Protein AF-A0A1F5S9K5-F1 (afdb_monomer)

Nearest PDB structures (foldseek):
  7v3z-assembly1_A  TM=2.762E-01  e=7.631E+00  Homo sapiens

Radius of gyration: 18.79 Å; Cα contacts (8 Å, |Δi|>4): 110; chains: 1; bounding box: 44×30×67 Å

Mean predicted aligned error: 7.36 Å

Solvent-accessible surface area (backbone atoms only — not comparable to full-atom values): 7880 Å² total; per-residue (Å²): 134,86,80,76,74,76,53,76,64,59,57,54,51,47,50,52,51,52,53,49,51,42,53,52,43,49,51,50,52,53,48,47,69,60,39,50,85,68,48,66,51,88,91,46,101,44,52,74,58,53,54,30,50,52,52,50,44,51,53,36,48,54,41,46,50,54,51,50,50,41,31,62,74,68,62,68,46,88,83,72,75,86,51,87,60,53,57,61,52,51,52,52,51,51,53,49,50,50,52,36,72,74,38,94,54,44,64,47,36,41,61,25,48,94,94,36,43,81,76,6,45,52,44,53,52,36,53,53,51,41,51,53,48,47,66,64,63,108

Sequence (138 aa):
MDYKFDRPEESKSKEKAILFSNHLIRWLIYAMVFLVPLFFLPDTVDFFDYNKQYLIWLITGISALIWFFRMIILEGRVIWKRTPLDIPVLIFLAANFLIYLFSIDRFLSLWGSYGTFSQSFLNVLAFVLLFFVVTNNF

Secondary structure (DSSP, 8-state):
-------HHHHHHHHHHHHHHHHHHHHHHHHHHHHTTT---TTSSSTTTHHHHHHHHHHHHHHHHHHHHHIIIIISS------TTHHHHHHHHHHHHHH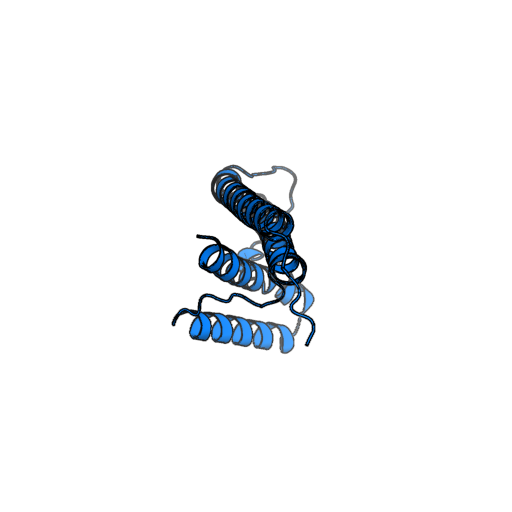HHH-S-HHHHHH--TTTGGGSHHHHHHHHHHHHHHHHH-

Structure (mmCIF, N/CA/C/O backbone):
data_AF-A0A1F5S9K5-F1
#
_entry.id   AF-A0A1F5S9K5-F1
#
loop_
_atom_site.group_PDB
_atom_site.id
_atom_site.type_symbol
_atom_site.label_atom_id
_atom_site.label_alt_id
_atom_site.label_comp_id
_atom_site.label_asym_id
_atom_site.label_entity_id
_atom_site.label_seq_id
_atom_site.pdbx_PDB_ins_code
_atom_site.Cartn_x
_atom_site.Cartn_y
_atom_site.Cartn_z
_atom_site.occupancy
_atom_site.B_iso_or_equiv
_atom_site.auth_seq_id
_atom_site.auth_comp_id
_atom_site.auth_asym_id
_atom_site.auth_atom_id
_atom_site.pdbx_PDB_model_num
ATOM 1 N N . MET A 1 1 ? -6.878 12.074 41.426 1.00 47.19 1 MET A N 1
ATOM 2 C CA . MET A 1 1 ? -7.336 10.968 40.560 1.00 47.19 1 MET A CA 1
ATOM 3 C C . MET A 1 1 ? -8.325 11.562 39.573 1.00 47.19 1 MET A C 1
ATOM 5 O O . MET A 1 1 ? -9.504 11.651 39.886 1.00 47.19 1 MET A O 1
ATOM 9 N N . ASP A 1 2 ? -7.831 12.055 38.437 1.00 42.19 2 ASP A N 1
ATOM 10 C CA . ASP A 1 2 ? -8.681 12.583 37.367 1.00 42.19 2 ASP A CA 1
ATOM 11 C C . ASP A 1 2 ? -9.347 11.418 36.635 1.00 42.19 2 ASP A C 1
ATOM 13 O O . ASP A 1 2 ? -8.767 10.806 35.737 1.00 42.19 2 ASP A O 1
ATOM 17 N N . TYR A 1 3 ? -10.578 11.098 37.029 1.00 50.66 3 TYR A N 1
ATOM 18 C CA . TYR A 1 3 ? -11.483 10.336 36.179 1.00 50.66 3 TYR A CA 1
ATOM 19 C C . TYR A 1 3 ? -11.874 11.246 35.008 1.00 50.66 3 TYR A C 1
ATOM 21 O O . TYR A 1 3 ? -12.841 12.003 35.085 1.00 50.66 3 TYR A O 1
ATOM 29 N N . LYS A 1 4 ? -11.095 11.207 33.919 1.00 53.34 4 LYS A N 1
ATOM 30 C CA . LYS A 1 4 ? -11.541 11.724 32.621 1.00 53.34 4 LYS A CA 1
ATOM 31 C C . LYS A 1 4 ? -12.782 10.926 32.225 1.00 53.34 4 LYS A C 1
ATOM 33 O O . LYS A 1 4 ? -12.676 9.816 31.714 1.00 53.34 4 LYS A O 1
ATOM 38 N N . PHE A 1 5 ? -13.953 11.491 32.504 1.00 57.38 5 PHE A N 1
ATOM 39 C CA . PHE A 1 5 ? -15.198 11.141 31.834 1.00 57.38 5 PHE A CA 1
ATOM 40 C C . PHE A 1 5 ? -14.972 11.384 30.341 1.00 57.38 5 PHE A C 1
ATOM 42 O O . PHE A 1 5 ? -15.087 12.513 29.862 1.00 57.38 5 PHE A O 1
ATOM 49 N N . ASP A 1 6 ? -14.570 10.339 29.623 1.00 60.03 6 ASP A N 1
ATOM 50 C CA . ASP A 1 6 ? -14.564 10.334 28.166 1.00 60.03 6 ASP A CA 1
ATOM 51 C C . ASP A 1 6 ? -15.999 10.666 27.739 1.00 60.03 6 ASP A C 1
ATOM 53 O O . ASP A 1 6 ? -16.940 9.927 28.054 1.00 60.03 6 ASP A O 1
ATOM 57 N N . ARG A 1 7 ? -16.215 11.849 27.146 1.00 60.28 7 ARG A N 1
ATOM 58 C CA . ARG A 1 7 ? -17.574 12.293 26.826 1.00 60.28 7 ARG A CA 1
ATOM 59 C C . ARG A 1 7 ? -18.155 11.316 25.800 1.00 60.28 7 ARG A C 1
ATOM 61 O O . ARG A 1 7 ? -17.534 11.116 24.756 1.00 60.28 7 ARG A O 1
ATOM 68 N N . PRO A 1 8 ? -19.362 10.770 26.021 1.00 63.22 8 PRO A N 1
ATOM 69 C CA . PRO A 1 8 ? -19.971 9.784 25.124 1.00 63.22 8 PRO A CA 1
ATOM 70 C C . PRO A 1 8 ? -20.192 10.289 23.685 1.00 63.22 8 PRO A C 1
ATOM 72 O O . PRO A 1 8 ? -20.469 9.495 22.790 1.00 63.22 8 PRO A O 1
ATOM 75 N N . GLU A 1 9 ? -20.077 11.596 23.436 1.00 68.25 9 GLU A N 1
ATOM 76 C CA . GLU A 1 9 ? -20.107 12.185 22.092 1.00 68.25 9 GLU A CA 1
ATOM 77 C C . GLU A 1 9 ? -18.772 12.064 21.341 1.00 68.25 9 GLU A C 1
ATOM 79 O O . GLU A 1 9 ? -18.768 11.867 20.125 1.00 68.25 9 GLU A O 1
ATOM 84 N N . GLU A 1 10 ? -17.637 12.133 22.044 1.00 70.69 10 GLU A N 1
ATOM 85 C CA . GLU A 1 10 ? -16.311 12.070 21.421 1.00 70.69 10 GLU A CA 1
ATOM 86 C C . GLU A 1 10 ? -15.994 10.646 20.939 1.00 70.69 10 GLU A C 1
ATOM 88 O O . GLU A 1 10 ? -15.463 10.466 19.840 1.00 70.69 10 GLU A O 1
ATOM 93 N N . SER A 1 11 ? -16.406 9.623 21.698 1.00 74.38 11 SER A N 1
ATOM 94 C CA . SER A 1 11 ? -16.257 8.217 21.297 1.00 74.38 11 SER A CA 1
ATOM 95 C C . SER A 1 11 ? -17.119 7.867 20.078 1.00 74.38 11 SER A C 1
ATOM 97 O O . SER A 1 11 ? -16.615 7.276 19.124 1.00 74.38 11 SER A O 1
ATOM 99 N N . LYS A 1 12 ? -18.380 8.324 20.040 1.00 79.75 12 LYS A N 1
ATOM 100 C CA . LYS A 1 12 ? -19.288 8.135 18.892 1.00 79.75 12 LYS A CA 1
ATOM 101 C C . LYS A 1 12 ? -18.788 8.823 17.621 1.00 79.75 12 LYS A C 1
ATOM 103 O O . LYS A 1 12 ? -18.997 8.312 16.521 1.00 79.75 12 LYS A O 1
ATOM 108 N N . SER A 1 13 ? -18.149 9.987 17.750 1.00 81.81 13 SER A N 1
ATOM 109 C CA . SER A 1 13 ? -17.559 10.703 16.614 1.00 81.81 13 SER A CA 1
ATOM 110 C C . SER A 1 13 ? -16.362 9.943 16.027 1.00 81.81 13 SER A C 1
ATOM 112 O O . SER A 1 13 ? -16.310 9.710 14.817 1.00 81.81 13 SER A O 1
ATOM 114 N N . LYS A 1 14 ? -15.447 9.465 16.887 1.00 83.81 14 LYS A N 1
ATOM 115 C CA . LYS A 1 14 ? -14.296 8.638 16.478 1.00 83.81 14 LYS A CA 1
ATOM 116 C C . LYS A 1 14 ? -14.741 7.335 15.815 1.00 83.81 14 LYS A C 1
ATOM 118 O O . LYS A 1 14 ? -14.221 6.982 14.761 1.00 83.81 14 LYS A O 1
ATOM 123 N N . GLU A 1 15 ? -15.748 6.667 16.372 1.00 85.88 15 GLU A N 1
ATOM 124 C CA . GLU A 1 15 ? -16.316 5.440 15.807 1.00 85.88 15 GLU A CA 1
ATOM 125 C C . GLU A 1 15 ? -16.879 5.665 14.394 1.00 85.88 15 GLU A C 1
ATOM 127 O O . GLU A 1 15 ? -16.537 4.935 13.462 1.00 85.88 15 GLU A O 1
ATOM 132 N N . LYS A 1 16 ? -17.665 6.731 14.186 1.00 87.94 16 LYS A N 1
ATOM 133 C CA . LYS A 1 16 ? -18.160 7.099 12.848 1.00 87.94 16 LYS A CA 1
ATOM 134 C C . LYS A 1 16 ? -17.025 7.376 11.859 1.00 87.94 16 LYS A C 1
ATOM 136 O O . LYS A 1 16 ? -17.114 6.948 10.709 1.00 87.94 16 LYS A O 1
ATOM 141 N N . ALA A 1 17 ? -15.961 8.059 12.286 1.00 87.69 17 ALA A N 1
ATOM 142 C CA . ALA A 1 17 ? -14.802 8.344 11.438 1.00 87.69 17 ALA A CA 1
ATOM 143 C C . ALA A 1 17 ? -14.041 7.066 11.035 1.00 87.69 17 ALA A C 1
ATOM 145 O O . ALA A 1 17 ? -13.649 6.918 9.875 1.00 87.69 17 ALA A O 1
ATOM 146 N N . ILE A 1 18 ? -13.889 6.111 11.958 1.00 87.12 18 ILE A N 1
ATOM 147 C CA . ILE A 1 18 ? -13.293 4.792 11.689 1.00 87.12 18 ILE A CA 1
ATOM 148 C C . ILE A 1 18 ? -14.137 4.023 10.664 1.00 87.12 18 ILE A C 1
ATOM 150 O O . ILE A 1 18 ? -13.604 3.522 9.671 1.00 87.12 18 ILE A O 1
ATOM 154 N N . LEU A 1 19 ? -15.460 3.982 10.851 1.00 89.06 19 LEU A N 1
ATOM 155 C CA . LEU A 1 19 ? -16.377 3.322 9.917 1.00 89.06 19 LEU A CA 1
ATOM 156 C C . LEU A 1 19 ? -16.327 3.949 8.519 1.00 89.06 19 LEU A C 1
ATOM 158 O O . LEU A 1 19 ? -16.309 3.225 7.520 1.00 89.06 19 LEU A O 1
ATOM 162 N N . PHE A 1 20 ? -16.261 5.279 8.441 1.00 91.06 20 PHE A N 1
ATOM 163 C CA . PHE A 1 20 ? -16.121 5.999 7.178 1.00 91.06 20 PHE A CA 1
ATOM 164 C C . PHE A 1 20 ? -14.799 5.666 6.472 1.00 91.06 20 PHE A C 1
ATOM 166 O O . PHE A 1 20 ? -14.809 5.336 5.287 1.00 91.06 20 PHE A O 1
ATOM 173 N N . SER A 1 21 ? -13.677 5.664 7.201 1.00 90.06 21 SER A N 1
ATOM 174 C CA . SER A 1 21 ? -12.367 5.258 6.671 1.00 90.06 21 SER A CA 1
ATOM 175 C C . SER A 1 21 ? -12.395 3.833 6.103 1.00 90.06 21 SER A C 1
ATOM 177 O O . SER A 1 21 ? -11.950 3.617 4.975 1.00 90.06 21 SER A O 1
ATOM 179 N N . ASN A 1 22 ? -13.000 2.878 6.818 1.00 91.38 22 ASN A N 1
ATOM 180 C CA . ASN A 1 22 ? -13.169 1.504 6.330 1.00 91.38 22 ASN A CA 1
ATOM 181 C C . ASN A 1 22 ? -14.025 1.450 5.061 1.00 91.38 22 ASN A C 1
ATOM 183 O O . ASN A 1 22 ? -13.743 0.688 4.142 1.00 91.38 22 ASN A O 1
ATOM 187 N N . HIS A 1 23 ? -15.096 2.240 4.990 1.00 92.75 23 HIS A N 1
ATOM 188 C CA . HIS A 1 23 ? -15.935 2.301 3.797 1.00 92.75 23 HIS A CA 1
ATOM 189 C C . HIS A 1 23 ? -15.168 2.856 2.589 1.00 92.75 23 HIS A C 1
ATOM 191 O O . HIS A 1 23 ? -15.234 2.273 1.510 1.00 92.75 23 HIS A O 1
ATOM 197 N N . LEU A 1 24 ? -14.383 3.917 2.790 1.00 94.06 24 LEU A N 1
ATOM 198 C CA . LEU A 1 24 ? -13.554 4.525 1.752 1.00 94.06 24 LEU A CA 1
ATOM 199 C C . LEU A 1 24 ? -12.486 3.552 1.225 1.00 94.06 24 LEU A C 1
ATOM 201 O O . LEU A 1 24 ? -12.372 3.377 0.015 1.00 94.06 24 LEU A O 1
ATOM 205 N N . ILE A 1 25 ? -11.761 2.865 2.116 1.00 94.06 25 ILE A N 1
ATOM 206 C CA . ILE A 1 25 ? -10.761 1.850 1.738 1.00 94.06 25 ILE A CA 1
ATOM 207 C C . ILE A 1 25 ? -11.404 0.724 0.916 1.00 94.06 25 ILE A C 1
ATOM 209 O O . ILE A 1 25 ? -10.861 0.317 -0.110 1.00 94.06 25 ILE A O 1
ATOM 213 N N . ARG A 1 26 ? -12.583 0.236 1.326 1.00 93.50 26 ARG A N 1
ATOM 214 C CA . ARG A 1 26 ? -13.293 -0.821 0.589 1.00 93.50 26 ARG A CA 1
ATOM 215 C C . ARG A 1 26 ? -13.666 -0.383 -0.824 1.00 93.50 26 ARG A C 1
ATOM 217 O O . ARG A 1 26 ? -13.419 -1.130 -1.766 1.00 93.50 26 ARG A O 1
ATOM 224 N N . TRP A 1 27 ? -14.198 0.829 -0.984 1.00 95.06 27 TRP A N 1
ATOM 225 C CA . TRP A 1 27 ? -14.520 1.372 -2.306 1.00 95.06 27 TRP A CA 1
ATOM 226 C C . TRP A 1 27 ? -13.292 1.560 -3.190 1.00 95.06 27 TRP A C 1
ATOM 228 O O . TRP A 1 27 ? -13.363 1.245 -4.374 1.00 95.06 27 TRP A O 1
ATOM 238 N N . LEU A 1 28 ? -12.168 2.012 -2.628 1.00 94.62 28 LEU A N 1
ATOM 239 C CA . LEU A 1 28 ? -10.905 2.111 -3.362 1.00 94.62 28 LEU A CA 1
ATOM 240 C C . LEU A 1 28 ? -10.460 0.742 -3.890 1.00 94.62 28 LEU A C 1
ATOM 242 O O . LEU A 1 28 ? -10.108 0.619 -5.059 1.00 94.62 28 LEU A O 1
ATOM 246 N N . ILE A 1 29 ? -10.541 -0.300 -3.063 1.00 94.31 29 ILE A N 1
ATOM 247 C CA . ILE A 1 29 ? -10.159 -1.661 -3.459 1.00 94.31 29 ILE A CA 1
ATOM 248 C C . ILE A 1 29 ? -11.118 -2.227 -4.514 1.00 94.31 29 ILE A C 1
ATOM 250 O O . ILE A 1 29 ? -10.662 -2.813 -5.494 1.00 94.31 29 ILE A O 1
ATOM 254 N N . TYR A 1 30 ? -12.429 -2.013 -4.377 1.00 93.75 30 TYR A N 1
ATOM 255 C CA . TYR A 1 30 ? -13.399 -2.420 -5.402 1.00 93.75 30 TYR A CA 1
ATOM 256 C C . TYR A 1 30 ? -13.169 -1.695 -6.728 1.00 93.75 30 TYR A C 1
ATOM 258 O O . TYR A 1 30 ? -13.172 -2.331 -7.782 1.00 93.75 30 TYR A O 1
ATOM 266 N N . ALA A 1 31 ? -12.907 -0.387 -6.678 1.00 93.62 31 ALA A N 1
ATOM 267 C CA . ALA A 1 31 ? -12.553 0.3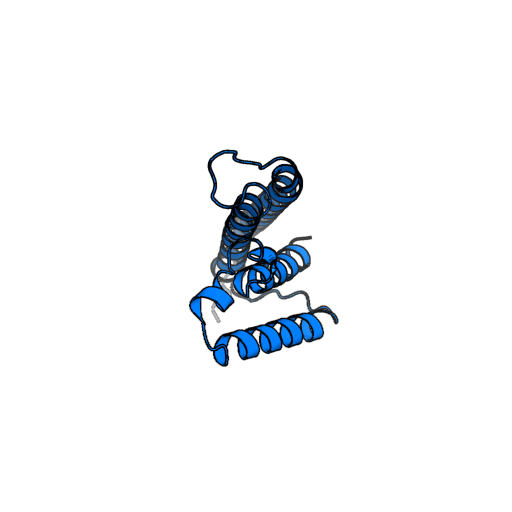92 -7.854 1.00 93.62 31 ALA A CA 1
ATOM 268 C C . ALA A 1 31 ? -11.269 -0.139 -8.499 1.00 93.62 31 ALA A C 1
ATOM 270 O O . ALA A 1 31 ? -11.238 -0.303 -9.710 1.00 93.62 31 ALA A O 1
ATOM 271 N N . MET A 1 32 ? -10.240 -0.481 -7.717 1.00 93.50 32 MET A N 1
ATOM 272 C CA . MET A 1 32 ? -9.005 -1.073 -8.238 1.00 93.50 32 MET A CA 1
ATOM 273 C C . MET A 1 32 ? -9.272 -2.386 -8.980 1.00 93.50 32 MET A C 1
ATOM 275 O O . MET A 1 32 ? -8.861 -2.525 -10.127 1.00 93.50 32 MET A O 1
ATOM 279 N N . VAL A 1 33 ? -9.981 -3.333 -8.358 1.00 92.19 33 VAL A N 1
ATOM 280 C CA . VAL A 1 33 ? -10.278 -4.645 -8.963 1.00 92.19 33 VAL A CA 1
ATOM 281 C C . VAL A 1 33 ? -11.075 -4.495 -10.262 1.00 92.19 33 VAL A C 1
ATOM 283 O O . VAL A 1 33 ? -10.847 -5.246 -11.207 1.00 92.19 33 VAL A O 1
ATOM 286 N N . PHE A 1 34 ? -11.974 -3.511 -10.332 1.00 93.19 34 PHE A N 1
ATOM 287 C CA . PHE A 1 34 ? -12.761 -3.227 -11.530 1.00 93.19 34 PHE A CA 1
ATOM 288 C C . PHE A 1 34 ? -11.973 -2.477 -12.616 1.00 93.19 34 PHE A C 1
ATOM 290 O O . PHE A 1 34 ? -12.112 -2.776 -13.800 1.00 93.19 34 PHE A O 1
ATOM 297 N N . LEU A 1 35 ? -11.140 -1.508 -12.232 1.00 91.44 35 LEU A N 1
ATOM 298 C CA . LEU A 1 35 ? -10.409 -0.657 -13.168 1.00 91.44 35 LEU A CA 1
ATOM 299 C C . LEU A 1 35 ? -9.185 -1.356 -13.759 1.00 91.44 35 LEU A C 1
ATOM 301 O O . LEU A 1 35 ? -8.933 -1.189 -14.943 1.00 91.44 35 LEU A O 1
ATOM 305 N N . VAL A 1 36 ? -8.446 -2.163 -12.993 1.00 90.06 36 VAL A N 1
ATOM 306 C CA . VAL A 1 36 ? -7.239 -2.866 -13.476 1.00 90.06 36 VAL A CA 1
ATOM 307 C C . VAL A 1 36 ? -7.453 -3.644 -14.790 1.00 90.06 36 VAL A C 1
ATOM 309 O O . VAL A 1 36 ? -6.625 -3.492 -15.688 1.00 90.06 36 VAL A O 1
ATOM 312 N N . PRO A 1 37 ? -8.522 -4.447 -14.974 1.00 85.50 37 PRO A N 1
ATOM 313 C CA . PRO A 1 37 ? -8.762 -5.134 -16.244 1.00 85.50 37 PRO A CA 1
ATOM 314 C C . PRO A 1 37 ? -9.262 -4.215 -17.366 1.00 85.50 37 PRO A C 1
ATOM 316 O O . PRO A 1 37 ? -9.206 -4.622 -18.520 1.00 85.50 37 PRO A O 1
ATOM 319 N N . LEU A 1 38 ? -9.764 -3.015 -17.057 1.00 85.88 38 LEU A N 1
ATOM 320 C CA . LEU A 1 38 ? -10.325 -2.071 -18.033 1.00 85.88 38 LEU A CA 1
ATOM 321 C C . LEU A 1 38 ? -9.326 -0.971 -18.440 1.00 85.88 38 LEU A C 1
ATOM 323 O O . LEU A 1 38 ? -9.502 -0.314 -19.464 1.00 85.88 38 LEU A O 1
ATOM 327 N N . PHE A 1 39 ? -8.288 -0.749 -17.635 1.00 82.94 39 PHE A N 1
ATOM 328 C CA . PHE A 1 39 ? -7.378 0.381 -17.767 1.00 82.94 39 PHE A CA 1
ATOM 329 C C . PHE A 1 39 ? -6.250 0.086 -18.763 1.00 82.94 39 PHE A C 1
ATOM 331 O O . PHE A 1 39 ? -5.209 -0.475 -18.415 1.00 82.94 39 PHE A O 1
ATOM 338 N N . PHE A 1 40 ? -6.467 0.505 -20.010 1.00 79.12 40 PHE A N 1
ATOM 339 C CA . PHE A 1 40 ? -5.484 0.484 -21.092 1.00 79.12 40 PHE A CA 1
ATOM 340 C C . PHE A 1 40 ? -5.356 1.884 -21.687 1.00 79.12 40 PHE A C 1
ATOM 342 O O . PHE A 1 40 ? -6.360 2.471 -22.091 1.00 79.12 40 PHE A O 1
ATOM 349 N N . LEU A 1 41 ? -4.135 2.420 -21.751 1.00 76.44 41 LEU A N 1
ATOM 350 C CA . LEU A 1 41 ? -3.849 3.656 -22.476 1.00 76.44 41 LEU A CA 1
ATOM 351 C C . LEU A 1 41 ? -2.997 3.328 -23.709 1.00 76.44 41 LEU A C 1
ATOM 353 O O . LEU A 1 41 ? -1.972 2.661 -23.563 1.00 76.44 41 LEU A O 1
ATOM 357 N N . PRO A 1 42 ? -3.393 3.792 -24.909 1.00 70.81 42 PRO A N 1
ATOM 358 C CA . PRO A 1 42 ? -2.700 3.460 -26.150 1.00 70.81 42 PRO A CA 1
ATOM 359 C C . PRO A 1 42 ? -1.351 4.168 -26.337 1.00 70.81 42 PRO A C 1
ATOM 361 O O . PRO A 1 42 ? -0.507 3.649 -27.059 1.00 70.81 42 PRO A O 1
ATOM 364 N N . ASP A 1 43 ? -1.126 5.302 -25.668 1.00 68.88 43 ASP A N 1
ATOM 365 C CA . ASP A 1 43 ? 0.043 6.170 -25.888 1.00 68.88 43 ASP A CA 1
ATOM 366 C C . ASP A 1 43 ? 1.202 5.947 -24.892 1.00 68.88 43 ASP A C 1
ATOM 368 O O . ASP A 1 43 ? 2.081 6.800 -24.752 1.00 68.88 43 ASP A O 1
ATOM 372 N N . THR A 1 44 ? 1.235 4.824 -24.165 1.00 74.00 44 THR A N 1
ATOM 373 C CA . THR A 1 44 ? 2.311 4.527 -23.199 1.00 74.00 44 THR A CA 1
ATOM 374 C C . THR A 1 44 ? 3.356 3.552 -23.730 1.00 74.00 44 THR A C 1
ATOM 376 O O . THR A 1 44 ? 3.079 2.716 -24.583 1.00 74.00 44 THR A O 1
ATOM 379 N N . VAL A 1 45 ? 4.575 3.638 -23.177 1.00 67.88 45 VAL A N 1
ATOM 380 C CA . VAL A 1 45 ? 5.751 2.870 -23.638 1.00 67.88 45 VAL A CA 1
ATOM 381 C C . VAL A 1 45 ? 5.550 1.352 -23.554 1.00 67.88 45 VAL A C 1
ATOM 383 O O . VAL A 1 45 ? 6.103 0.605 -24.353 1.00 67.88 45 VAL A O 1
ATOM 386 N N . ASP A 1 46 ? 4.730 0.907 -22.604 1.00 70.94 46 ASP A N 1
ATOM 387 C CA . ASP A 1 46 ? 4.202 -0.450 -22.529 1.00 70.94 46 ASP A CA 1
ATOM 388 C C . ASP A 1 46 ? 2.672 -0.354 -22.469 1.00 70.94 46 ASP A C 1
ATOM 390 O O . ASP A 1 46 ? 2.109 0.279 -21.569 1.00 70.94 46 ASP A O 1
ATOM 394 N N . PHE A 1 47 ? 2.009 -0.917 -23.478 1.00 67.31 47 PHE A N 1
ATOM 395 C CA . PHE A 1 47 ? 0.564 -0.800 -23.676 1.00 67.31 47 PHE A CA 1
ATOM 396 C C . PHE A 1 47 ? -0.231 -1.554 -22.600 1.00 67.31 47 PHE A C 1
ATOM 398 O O . PHE A 1 47 ? -1.325 -1.134 -22.215 1.00 67.31 47 PHE A O 1
ATOM 405 N N . PHE A 1 48 ? 0.304 -2.675 -22.104 1.00 71.12 48 PHE A N 1
ATOM 406 C CA . PHE A 1 48 ? -0.469 -3.637 -21.318 1.00 71.12 48 PHE A CA 1
ATOM 407 C C . PHE A 1 48 ? -0.167 -3.593 -19.826 1.00 71.12 48 PHE A C 1
ATOM 409 O O . PHE A 1 48 ? -1.115 -3.674 -19.039 1.00 71.12 48 PHE A O 1
ATOM 416 N N . ASP A 1 49 ? 1.101 -3.481 -19.431 1.00 78.00 49 ASP A N 1
ATOM 417 C CA . ASP A 1 49 ? 1.486 -3.695 -18.031 1.00 78.00 49 ASP A CA 1
ATOM 418 C C . ASP A 1 49 ? 1.695 -2.384 -17.272 1.00 78.00 49 ASP A C 1
ATOM 420 O O . ASP A 1 49 ? 1.219 -2.236 -16.145 1.00 78.00 49 ASP A O 1
ATOM 424 N N . TYR A 1 50 ? 2.338 -1.394 -17.892 1.00 82.50 50 TYR A N 1
ATOM 425 C CA . TYR A 1 50 ? 2.743 -0.157 -17.213 1.00 82.50 50 TYR A CA 1
ATOM 426 C C . TYR A 1 50 ? 1.569 0.609 -16.587 1.00 82.50 50 TYR A C 1
ATOM 428 O O . TYR A 1 50 ? 1.607 0.965 -15.406 1.00 82.50 50 TYR A O 1
ATOM 436 N N . ASN A 1 51 ? 0.493 0.802 -17.352 1.00 86.56 51 ASN A N 1
ATOM 437 C CA . ASN A 1 51 ? -0.695 1.538 -16.909 1.00 86.56 51 ASN A CA 1
ATOM 438 C C . ASN A 1 51 ? -1.364 0.888 -15.695 1.00 86.56 51 ASN A C 1
ATOM 440 O O . ASN A 1 51 ? -1.775 1.569 -14.752 1.00 86.56 51 ASN A O 1
ATOM 444 N N . LYS A 1 52 ? -1.448 -0.445 -15.705 1.00 88.00 52 LYS A N 1
ATOM 445 C CA . LYS A 1 52 ? -2.078 -1.214 -14.631 1.00 88.00 52 LYS A CA 1
ATOM 446 C C . LYS A 1 52 ? -1.250 -1.152 -13.357 1.00 88.00 52 LYS A C 1
ATOM 448 O O . LYS A 1 52 ? -1.819 -0.956 -12.284 1.00 88.00 52 LYS A O 1
ATOM 453 N N . GLN A 1 53 ? 0.077 -1.239 -13.468 1.00 89.19 53 GLN A N 1
ATOM 454 C CA . GLN A 1 53 ? 0.931 -1.232 -12.280 1.00 89.19 53 GLN A CA 1
ATOM 455 C C . GLN A 1 53 ? 0.908 0.130 -11.599 1.00 89.19 53 GLN A C 1
ATOM 457 O O . GLN A 1 53 ? 0.769 0.193 -10.380 1.00 89.19 53 GLN A O 1
ATOM 462 N N . TYR A 1 54 ? 0.910 1.217 -12.372 1.00 88.88 54 TYR A N 1
ATOM 463 C CA . TYR A 1 54 ? 0.732 2.559 -11.822 1.00 88.88 54 TYR A CA 1
ATOM 464 C C . TYR A 1 54 ? -0.598 2.726 -11.087 1.00 88.88 54 TYR A C 1
ATOM 466 O O . TYR A 1 54 ? -0.629 3.292 -9.992 1.00 88.88 54 TYR A O 1
ATOM 474 N N . LEU A 1 55 ? -1.691 2.206 -11.652 1.00 91.12 55 LEU A N 1
ATOM 475 C CA . LEU A 1 55 ? -3.003 2.248 -11.012 1.00 91.12 55 LEU A CA 1
ATOM 476 C C . LEU A 1 55 ? -3.004 1.483 -9.678 1.00 91.12 55 LEU A C 1
ATOM 478 O O . LEU A 1 55 ? -3.502 1.997 -8.675 1.00 91.12 55 LEU A O 1
ATOM 482 N N . ILE A 1 56 ? -2.406 0.286 -9.650 1.00 92.44 56 ILE A N 1
ATOM 483 C CA . ILE A 1 56 ? -2.261 -0.520 -8.430 1.00 92.44 56 ILE A CA 1
ATOM 484 C C . ILE A 1 56 ? -1.434 0.234 -7.389 1.00 92.44 56 ILE A C 1
ATOM 486 O O . ILE A 1 56 ? -1.860 0.334 -6.238 1.00 92.44 56 ILE A O 1
ATOM 490 N N . TRP A 1 57 ? -0.284 0.798 -7.770 1.00 92.25 57 TRP A N 1
ATOM 491 C CA . TRP A 1 57 ? 0.584 1.542 -6.853 1.00 92.25 57 TRP A CA 1
ATOM 492 C C . TRP A 1 57 ? -0.125 2.761 -6.266 1.00 92.25 57 TRP A C 1
ATOM 494 O O . TRP A 1 57 ? -0.061 2.985 -5.057 1.00 92.25 57 TRP A O 1
ATOM 504 N N . LEU A 1 58 ? -0.853 3.512 -7.096 1.00 93.44 58 LEU A N 1
ATOM 505 C CA . LEU A 1 58 ? -1.580 4.706 -6.678 1.00 93.44 58 LEU A CA 1
ATOM 506 C C . LEU A 1 58 ? -2.717 4.365 -5.711 1.00 93.44 58 LEU A C 1
ATOM 508 O O . LEU A 1 58 ? -2.780 4.929 -4.617 1.00 93.44 58 LEU A O 1
ATOM 512 N N . ILE A 1 59 ? -3.594 3.421 -6.067 1.00 94.06 59 ILE A N 1
ATOM 513 C CA . ILE A 1 59 ? -4.745 3.078 -5.219 1.00 94.06 59 ILE A CA 1
ATOM 514 C C . ILE A 1 59 ? -4.290 2.404 -3.922 1.00 94.06 59 ILE A C 1
ATOM 516 O O . ILE A 1 59 ? -4.804 2.722 -2.844 1.00 94.06 59 ILE A O 1
ATOM 520 N N . THR A 1 60 ? -3.298 1.515 -4.000 1.00 94.75 60 THR A N 1
ATOM 521 C CA . THR A 1 60 ? -2.720 0.874 -2.814 1.00 94.75 60 THR A CA 1
ATOM 522 C C . TH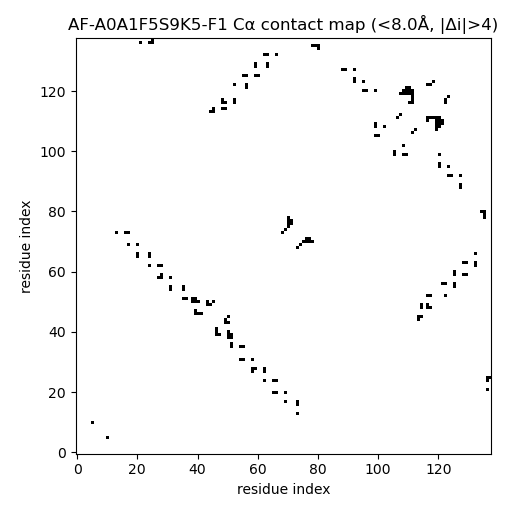R A 1 60 ? -2.065 1.903 -1.902 1.00 94.75 60 THR A C 1
ATOM 524 O O . THR A 1 60 ? -2.307 1.880 -0.698 1.00 94.75 60 THR A O 1
ATOM 527 N N . GLY A 1 61 ? -1.288 2.838 -2.459 1.00 94.38 61 GLY A N 1
ATOM 528 C CA . GLY A 1 61 ? -0.642 3.905 -1.700 1.00 94.38 61 GLY A CA 1
ATOM 529 C C . GLY A 1 61 ? -1.652 4.780 -0.960 1.00 94.38 61 GLY A C 1
ATOM 530 O O . GLY A 1 61 ? -1.517 4.985 0.243 1.00 94.38 61 GLY A O 1
ATOM 531 N N . ILE A 1 62 ? -2.714 5.224 -1.639 1.00 95.06 62 ILE A N 1
ATOM 532 C CA . ILE A 1 62 ? -3.793 6.009 -1.017 1.00 95.06 62 ILE A CA 1
ATOM 533 C C . ILE A 1 62 ? -4.485 5.204 0.090 1.00 95.06 62 ILE A C 1
ATOM 535 O O . ILE A 1 62 ? -4.686 5.713 1.193 1.00 95.06 62 ILE A O 1
ATOM 539 N N . SER A 1 63 ? -4.817 3.939 -0.171 1.00 93.94 63 SER A N 1
ATOM 540 C CA . SER A 1 63 ? -5.499 3.075 0.802 1.00 93.94 63 SER A CA 1
ATOM 541 C C . SER A 1 63 ? -4.636 2.815 2.040 1.00 93.94 63 SER A C 1
ATOM 543 O O . SER A 1 63 ? -5.126 2.896 3.167 1.00 93.94 63 SER A O 1
ATOM 545 N N . ALA A 1 64 ? -3.340 2.563 1.841 1.00 92.69 64 ALA A N 1
ATOM 546 C CA . ALA A 1 64 ? -2.371 2.395 2.914 1.00 92.69 64 ALA A CA 1
ATOM 547 C C . ALA A 1 64 ? -2.213 3.684 3.728 1.00 92.69 64 ALA A C 1
ATOM 549 O O . ALA A 1 64 ? -2.244 3.625 4.952 1.00 92.69 64 ALA A O 1
ATOM 550 N N . LEU A 1 65 ? -2.115 4.851 3.079 1.00 94.12 65 LEU A N 1
ATOM 551 C CA . LEU A 1 65 ? -2.045 6.143 3.766 1.00 94.12 65 LEU A CA 1
ATOM 552 C C . LEU A 1 65 ? -3.279 6.388 4.638 1.00 94.12 65 LEU A C 1
ATOM 554 O O . LEU A 1 65 ? -3.131 6.726 5.809 1.00 94.12 65 LEU A O 1
ATOM 558 N N . ILE A 1 66 ? -4.488 6.168 4.111 1.00 93.06 66 ILE A N 1
ATOM 559 C CA . ILE A 1 66 ? -5.733 6.303 4.884 1.00 93.06 66 ILE A CA 1
ATOM 560 C C . ILE A 1 66 ? -5.713 5.372 6.102 1.00 93.06 66 ILE A C 1
ATOM 562 O O . ILE A 1 66 ? -6.064 5.790 7.206 1.00 93.06 66 ILE A O 1
ATOM 566 N N . TRP A 1 67 ? -5.282 4.123 5.913 1.00 90.69 67 TRP A N 1
ATOM 567 C CA . TRP A 1 67 ? -5.176 3.142 6.989 1.00 90.69 67 TRP A CA 1
ATOM 568 C C . TRP A 1 67 ? -4.150 3.557 8.058 1.00 90.69 67 TRP A C 1
ATOM 570 O O . TRP A 1 67 ? -4.469 3.544 9.248 1.00 90.69 67 TRP A O 1
ATOM 580 N N . PHE A 1 68 ? -2.959 4.013 7.657 1.00 90.38 68 PHE A N 1
ATOM 581 C CA . PHE A 1 68 ? -1.935 4.523 8.572 1.00 90.38 68 PHE A CA 1
ATOM 582 C C . PHE A 1 68 ? -2.410 5.757 9.347 1.00 90.38 68 PHE A C 1
ATOM 584 O O . PHE A 1 68 ? -2.276 5.799 10.570 1.00 90.38 68 PHE A O 1
ATOM 591 N N . PHE A 1 69 ? -3.011 6.739 8.668 1.00 89.31 69 PHE A N 1
ATOM 592 C CA . PHE A 1 69 ? -3.550 7.932 9.321 1.00 89.31 69 PHE A CA 1
ATOM 593 C C . PHE A 1 69 ? -4.654 7.585 10.319 1.00 89.31 69 PHE A C 1
ATOM 595 O O . PHE A 1 69 ? -4.668 8.144 11.416 1.00 89.31 69 PHE A O 1
ATOM 602 N N . ARG A 1 70 ? -5.538 6.631 9.994 1.00 88.25 70 ARG A N 1
ATOM 603 C CA . ARG A 1 70 ? -6.550 6.149 10.941 1.00 88.25 70 ARG A CA 1
ATOM 604 C C . ARG A 1 70 ? -5.906 5.570 12.199 1.00 88.25 70 ARG A C 1
ATOM 606 O O . ARG A 1 70 ? -6.294 5.959 13.299 1.00 88.25 70 ARG A O 1
ATOM 613 N N . MET A 1 71 ? -4.923 4.683 12.050 1.00 85.38 71 MET A N 1
ATOM 614 C CA . MET A 1 71 ? -4.260 4.057 13.200 1.00 85.38 71 MET A CA 1
ATOM 615 C C . MET A 1 71 ? -3.586 5.092 14.111 1.00 85.38 71 MET A C 1
ATOM 617 O O . MET A 1 71 ? -3.709 5.015 15.332 1.00 85.38 71 MET A O 1
ATOM 621 N N . ILE A 1 72 ? -2.909 6.087 13.528 1.00 86.06 72 ILE A N 1
ATOM 622 C CA . ILE A 1 72 ? -2.176 7.111 14.288 1.00 86.06 72 ILE A CA 1
ATOM 623 C C . ILE A 1 72 ? -3.131 8.102 14.970 1.00 86.06 72 ILE A C 1
ATOM 625 O O . ILE A 1 72 ? -2.942 8.420 16.142 1.00 86.06 72 ILE A O 1
ATOM 629 N N . ILE A 1 73 ? -4.141 8.601 14.251 1.00 82.38 73 ILE A N 1
ATOM 630 C CA . ILE A 1 73 ? -4.958 9.745 14.693 1.00 82.38 73 ILE A CA 1
ATOM 631 C C . ILE A 1 73 ? -6.218 9.303 15.447 1.00 82.38 73 ILE A C 1
ATOM 633 O O . ILE A 1 73 ? -6.603 9.944 16.424 1.00 82.38 73 ILE A O 1
ATOM 637 N N . LEU A 1 74 ? -6.887 8.241 14.990 1.00 78.00 74 LEU A N 1
ATOM 638 C CA . LEU A 1 74 ? -8.206 7.846 15.500 1.00 78.00 74 LEU A CA 1
ATOM 639 C C . LEU A 1 74 ? -8.111 6.764 16.575 1.00 78.00 74 LEU A C 1
ATOM 641 O O . LEU A 1 74 ? -8.769 6.869 17.608 1.00 78.00 74 LEU A O 1
ATOM 645 N N . GLU A 1 75 ? -7.299 5.735 16.341 1.00 78.44 75 GLU A N 1
ATOM 646 C CA . GLU A 1 75 ? -7.191 4.585 17.247 1.00 78.44 75 GLU A CA 1
ATOM 647 C C . GLU A 1 75 ? -6.095 4.782 18.308 1.00 78.44 75 GLU A C 1
ATOM 649 O O . GLU A 1 75 ? -6.206 4.263 19.421 1.00 78.44 75 GLU A O 1
ATOM 654 N N . GLY A 1 76 ? -5.029 5.527 17.983 1.00 72.56 76 GLY A N 1
ATOM 655 C CA . GLY A 1 76 ? -3.881 5.765 18.868 1.00 72.56 76 GLY A CA 1
ATOM 656 C C . GLY A 1 76 ? -3.115 4.489 19.243 1.00 72.56 76 GLY A C 1
ATOM 657 O O . GLY A 1 76 ? -2.262 4.502 20.131 1.00 72.56 76 GLY A O 1
ATOM 658 N N . ARG A 1 77 ? -3.440 3.366 18.598 1.00 69.00 77 ARG A N 1
ATOM 659 C CA . ARG A 1 77 ? -2.847 2.045 18.788 1.00 69.00 77 ARG A CA 1
ATOM 660 C C . ARG A 1 77 ? -2.758 1.384 17.426 1.00 69.00 77 ARG A C 1
ATOM 662 O O . ARG A 1 77 ? -3.653 1.528 16.601 1.00 69.00 77 ARG A O 1
ATOM 669 N N . VAL A 1 78 ? -1.693 0.625 17.208 1.00 71.50 78 VAL A N 1
ATOM 670 C CA . VAL A 1 78 ? -1.563 -0.190 16.001 1.00 71.50 78 VAL A CA 1
ATOM 671 C C . VAL A 1 78 ? -2.439 -1.428 16.183 1.00 71.50 78 VAL A C 1
ATOM 673 O O . VAL A 1 78 ? -2.031 -2.393 16.833 1.00 71.50 78 VAL A O 1
ATOM 676 N N . ILE A 1 79 ? -3.670 -1.382 15.669 1.00 67.69 79 ILE A N 1
ATOM 677 C CA . ILE A 1 79 ? -4.564 -2.542 15.645 1.00 67.69 79 ILE A CA 1
ATOM 678 C C . ILE A 1 79 ? -4.155 -3.411 14.455 1.00 67.69 79 ILE A C 1
ATOM 680 O O . ILE A 1 79 ? -4.492 -3.129 13.309 1.00 67.69 79 ILE A O 1
ATOM 684 N N . TRP A 1 80 ? -3.386 -4.461 14.744 1.00 73.81 80 TRP A N 1
ATOM 685 C CA . TRP A 1 80 ? -2.903 -5.409 13.744 1.00 73.81 80 TRP A CA 1
ATOM 686 C C . TRP A 1 80 ? -3.566 -6.769 13.951 1.00 73.81 80 TRP A C 1
ATOM 688 O O . TRP A 1 80 ? -3.343 -7.438 14.965 1.00 73.81 80 TRP A O 1
ATOM 698 N N . LYS A 1 81 ? -4.364 -7.205 12.976 1.00 77.44 81 LYS A N 1
ATOM 699 C CA . LYS A 1 81 ? -4.914 -8.560 12.924 1.00 77.44 81 LYS A CA 1
ATOM 700 C C . LYS A 1 81 ? -3.800 -9.514 12.508 1.00 77.44 81 LYS A C 1
ATOM 702 O O . LYS A 1 81 ? -3.452 -9.589 11.335 1.00 77.44 81 LYS A O 1
ATOM 707 N N . ARG A 1 82 ? -3.201 -10.197 13.486 1.00 77.12 82 ARG A N 1
ATOM 708 C CA . ARG A 1 82 ? -2.116 -11.149 13.227 1.00 77.12 82 ARG A CA 1
ATOM 709 C C . ARG A 1 82 ? -2.651 -12.355 12.473 1.00 77.12 82 ARG A C 1
ATOM 711 O O . ARG A 1 82 ? -3.557 -13.031 12.960 1.00 77.12 82 ARG A O 1
ATOM 718 N N . THR A 1 83 ? -2.056 -12.650 11.327 1.00 85.88 83 THR A N 1
ATOM 719 C CA . THR A 1 83 ? -2.313 -13.886 10.591 1.00 85.88 83 THR A CA 1
ATOM 720 C C . THR A 1 83 ? -1.040 -14.727 10.511 1.00 85.88 83 THR A C 1
ATOM 722 O O . THR A 1 83 ? 0.063 -14.179 10.487 1.00 85.88 83 THR A O 1
ATOM 725 N N . PRO A 1 84 ? -1.138 -16.068 10.455 1.00 85.00 84 PRO A N 1
ATOM 726 C CA . PRO A 1 84 ? 0.039 -16.918 10.265 1.00 85.00 84 PRO A CA 1
ATOM 727 C C . PRO A 1 84 ? 0.750 -16.652 8.926 1.00 85.00 84 PRO A C 1
ATOM 729 O O . PRO A 1 84 ? 1.921 -16.995 8.784 1.00 85.00 84 PRO A O 1
ATOM 732 N N . LEU A 1 85 ? 0.066 -16.017 7.965 1.00 89.12 85 LEU A N 1
ATOM 733 C CA . LEU A 1 85 ? 0.626 -15.605 6.678 1.00 89.12 85 LEU A CA 1
ATOM 734 C C . LEU A 1 85 ? 1.483 -14.335 6.769 1.00 89.12 85 LEU A C 1
ATOM 736 O O . LEU A 1 85 ? 2.297 -14.108 5.878 1.00 89.12 85 LEU A O 1
ATOM 740 N N . ASP A 1 86 ? 1.382 -13.559 7.850 1.00 88.56 86 ASP A N 1
ATOM 741 C CA . ASP A 1 86 ? 2.161 -12.327 8.015 1.00 88.56 86 ASP A CA 1
ATOM 742 C C . ASP A 1 86 ? 3.671 -12.612 7.974 1.00 88.56 86 ASP A C 1
ATOM 744 O O . ASP A 1 86 ? 4.429 -11.879 7.343 1.00 88.56 86 ASP A O 1
ATOM 748 N N . ILE A 1 87 ? 4.111 -13.705 8.612 1.00 89.94 87 ILE A N 1
ATOM 749 C CA . ILE A 1 87 ? 5.531 -14.077 8.688 1.00 89.94 87 ILE A CA 1
ATOM 750 C C . ILE A 1 87 ? 6.078 -14.454 7.298 1.00 89.94 87 ILE A C 1
ATOM 752 O O . ILE A 1 87 ? 7.049 -13.825 6.875 1.00 89.94 87 ILE A O 1
ATOM 756 N N . PRO A 1 88 ? 5.481 -15.408 6.548 1.00 92.81 88 PRO A N 1
ATOM 757 C CA . PRO A 1 88 ? 5.901 -15.702 5.178 1.00 92.81 88 PRO A CA 1
ATOM 758 C C . PRO A 1 88 ? 5.931 -14.472 4.268 1.00 92.81 88 PRO A C 1
ATOM 760 O O . PRO A 1 88 ? 6.890 -14.288 3.522 1.00 92.81 88 PRO A O 1
ATOM 763 N N . VAL A 1 89 ? 4.909 -13.613 4.349 1.00 92.81 89 VAL A N 1
ATOM 764 C CA . VAL A 1 89 ? 4.799 -12.409 3.514 1.00 92.81 89 VAL A CA 1
ATOM 765 C C . VAL A 1 89 ? 5.925 -11.418 3.824 1.00 92.81 89 VAL A C 1
ATOM 767 O O . VAL A 1 89 ? 6.554 -10.892 2.906 1.00 92.81 89 VAL A O 1
ATOM 770 N N . LEU A 1 90 ? 6.238 -11.197 5.103 1.00 92.25 90 LEU A N 1
ATOM 771 C CA . LEU A 1 90 ? 7.336 -10.316 5.507 1.00 92.25 90 LEU A CA 1
ATOM 772 C C . LEU A 1 90 ? 8.710 -10.888 5.149 1.00 92.25 90 LEU A C 1
ATOM 774 O O . LEU A 1 90 ? 9.578 -10.138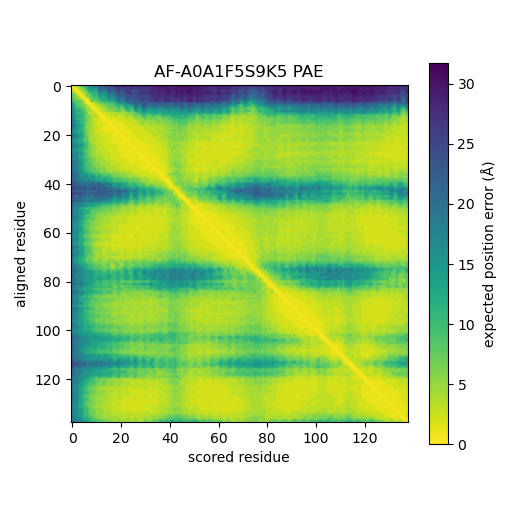 4.707 1.00 92.25 90 LEU A O 1
ATOM 778 N N . ILE A 1 91 ? 8.910 -12.202 5.291 1.00 94.44 91 ILE A N 1
ATOM 779 C CA . ILE A 1 91 ? 10.146 -12.869 4.855 1.00 94.44 91 ILE A CA 1
ATOM 780 C C . ILE A 1 91 ? 10.320 -12.715 3.342 1.00 94.44 91 ILE A C 1
ATOM 782 O O . ILE A 1 91 ? 11.411 -12.380 2.881 1.00 94.44 91 ILE A O 1
ATOM 786 N N . PHE A 1 92 ? 9.248 -12.902 2.569 1.00 93.81 92 PHE A N 1
ATOM 787 C CA . PHE A 1 92 ? 9.274 -12.709 1.123 1.00 93.81 92 PHE A CA 1
ATOM 788 C C . PHE A 1 92 ? 9.618 -11.262 0.746 1.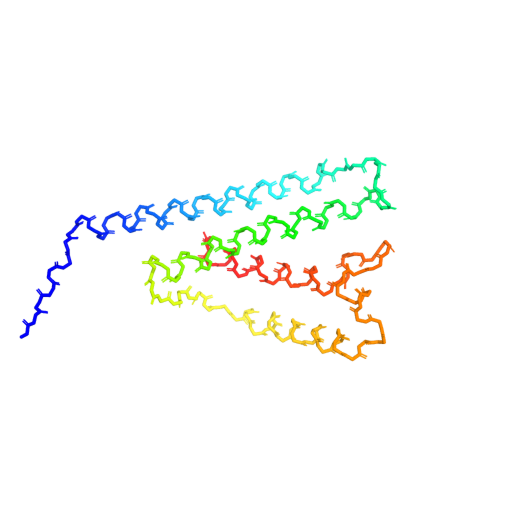00 93.81 92 PHE A C 1
ATOM 790 O O . PHE A 1 92 ? 10.472 -11.040 -0.115 1.00 93.81 92 PHE A O 1
ATOM 797 N N . LEU A 1 93 ? 9.027 -10.270 1.422 1.00 94.69 93 LEU A N 1
ATOM 798 C CA . LEU A 1 93 ? 9.369 -8.862 1.212 1.00 94.69 93 LEU A CA 1
ATOM 799 C C . LEU A 1 93 ? 10.840 -8.580 1.545 1.00 94.69 93 LEU A C 1
ATOM 801 O O . LEU A 1 93 ? 11.524 -7.911 0.774 1.00 94.69 93 LEU A O 1
ATOM 805 N N . ALA A 1 94 ? 11.342 -9.112 2.662 1.00 94.44 94 ALA A N 1
ATOM 806 C CA . ALA A 1 94 ? 12.731 -8.940 3.076 1.00 94.44 94 ALA A CA 1
ATOM 807 C C . ALA A 1 94 ? 13.710 -9.570 2.073 1.00 94.44 94 ALA A C 1
ATOM 809 O O . ALA A 1 94 ? 14.719 -8.956 1.734 1.00 94.44 94 ALA A O 1
ATOM 810 N N . ALA A 1 95 ? 13.396 -10.753 1.540 1.00 94.56 95 ALA A N 1
ATOM 811 C CA . ALA A 1 95 ? 14.194 -11.385 0.493 1.00 94.56 95 ALA A CA 1
ATOM 812 C C . ALA A 1 95 ? 14.254 -10.518 -0.778 1.00 94.56 95 ALA A C 1
ATOM 814 O O . ALA A 1 95 ? 15.339 -10.267 -1.300 1.00 94.56 95 ALA A O 1
ATOM 815 N N . ASN A 1 96 ? 13.114 -9.987 -1.235 1.00 92.56 96 ASN A N 1
ATOM 816 C CA . ASN A 1 96 ? 13.072 -9.074 -2.384 1.00 92.56 96 ASN A CA 1
ATOM 817 C C . ASN A 1 96 ? 13.816 -7.757 -2.114 1.00 92.56 96 ASN A C 1
ATOM 819 O O . ASN A 1 96 ? 14.478 -7.223 -3.001 1.00 92.56 96 ASN A O 1
ATOM 823 N N . PHE A 1 97 ? 13.762 -7.253 -0.881 1.00 93.00 97 PHE A N 1
ATOM 824 C CA . PHE A 1 97 ? 14.518 -6.072 -0.478 1.00 93.00 97 PHE A CA 1
ATOM 825 C C . PHE A 1 97 ? 16.034 -6.312 -0.525 1.00 93.00 97 PHE A C 1
ATOM 827 O O . PHE A 1 97 ? 16.777 -5.452 -0.995 1.00 93.00 97 PHE A O 1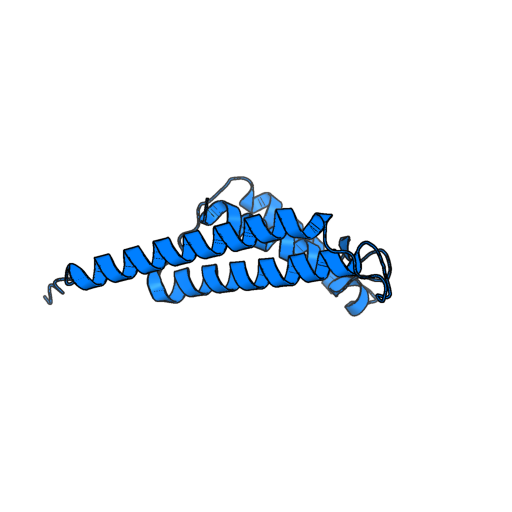
ATOM 834 N N . LEU A 1 98 ? 16.498 -7.492 -0.100 1.00 93.25 98 LEU A N 1
ATOM 835 C CA . LEU A 1 98 ? 17.905 -7.886 -0.218 1.00 93.25 98 LEU A CA 1
ATOM 836 C C . LEU A 1 98 ? 18.338 -7.987 -1.686 1.00 93.25 98 LEU A C 1
ATOM 838 O O . LEU A 1 98 ? 19.401 -7.480 -2.034 1.00 93.25 98 LEU A O 1
ATOM 842 N N . ILE A 1 99 ? 17.504 -8.572 -2.553 1.00 91.12 99 ILE A N 1
ATOM 843 C CA . ILE A 1 99 ? 17.762 -8.630 -4.002 1.00 91.12 99 ILE A CA 1
ATOM 844 C C . ILE A 1 99 ? 17.925 -7.217 -4.571 1.00 91.12 99 ILE A C 1
ATOM 846 O O . ILE A 1 99 ? 18.897 -6.949 -5.272 1.00 91.12 99 ILE A O 1
ATOM 850 N N . TYR A 1 100 ? 17.025 -6.295 -4.220 1.00 90.06 100 TYR A N 1
ATOM 851 C CA . TYR A 1 100 ? 1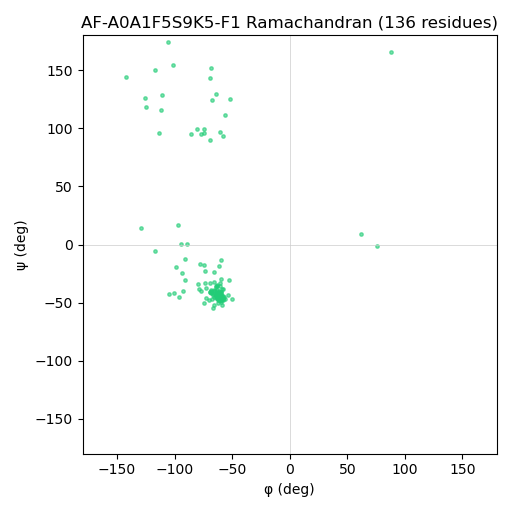7.136 -4.888 -4.604 1.00 90.06 100 TYR A CA 1
ATOM 852 C C . TYR A 1 100 ? 18.445 -4.249 -4.106 1.00 90.06 100 TYR A C 1
ATOM 854 O O . TYR A 1 100 ? 19.128 -3.576 -4.879 1.00 90.06 100 TYR A O 1
ATOM 862 N N . LEU A 1 101 ? 18.824 -4.472 -2.843 1.00 91.12 101 LEU A N 1
ATOM 863 C CA . LEU A 1 101 ? 19.997 -3.845 -2.228 1.00 91.12 101 LEU A CA 1
ATOM 864 C C . LEU A 1 101 ? 21.319 -4.294 -2.870 1.00 91.12 101 LEU A C 1
ATOM 866 O O . LEU A 1 101 ? 22.219 -3.472 -3.052 1.00 91.12 101 LEU A O 1
ATOM 870 N N . PHE A 1 102 ? 21.421 -5.578 -3.223 1.00 92.25 102 PHE A N 1
ATOM 871 C CA . PHE A 1 102 ? 22.600 -6.168 -3.866 1.00 92.25 102 PHE A CA 1
ATOM 872 C C . PHE A 1 102 ? 22.568 -6.107 -5.398 1.00 92.25 102 PHE A C 1
ATOM 874 O O . PHE A 1 102 ? 23.502 -6.579 -6.046 1.00 92.25 102 PHE A O 1
ATOM 881 N N . SER A 1 103 ? 21.518 -5.536 -5.988 1.00 90.44 103 SER A N 1
ATOM 882 C CA . S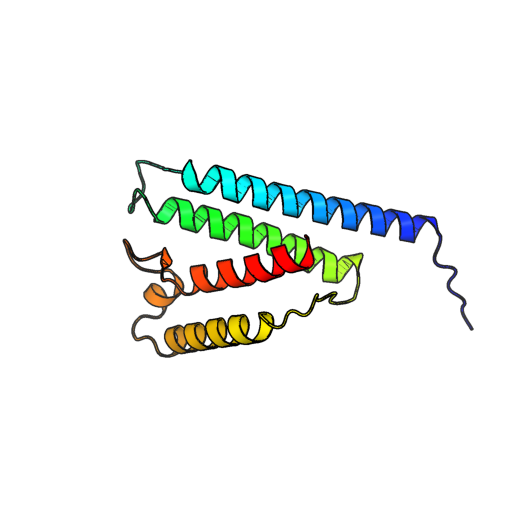ER A 1 103 ? 21.405 -5.449 -7.439 1.00 90.44 103 SER A CA 1
ATOM 883 C C . SER A 1 103 ? 22.421 -4.478 -8.039 1.00 90.44 103 SER A C 1
ATOM 885 O O . SER A 1 103 ? 22.703 -3.411 -7.486 1.00 90.44 103 SER A O 1
ATOM 887 N N . ILE A 1 104 ? 22.931 -4.849 -9.216 1.00 87.44 104 ILE A N 1
ATOM 888 C CA . ILE A 1 104 ? 23.853 -4.041 -10.022 1.00 87.44 104 ILE A CA 1
ATOM 889 C C . ILE A 1 104 ? 23.163 -2.744 -10.458 1.00 87.44 104 ILE A C 1
ATOM 891 O O . ILE A 1 104 ? 23.735 -1.663 -10.328 1.00 87.44 104 ILE A O 1
ATOM 895 N N . ASP A 1 105 ? 21.914 -2.852 -10.919 1.00 86.88 105 ASP A N 1
ATOM 896 C CA . ASP A 1 105 ? 21.077 -1.706 -11.257 1.00 86.88 105 ASP A CA 1
ATOM 897 C C . ASP A 1 105 ? 19.891 -1.618 -10.295 1.00 86.88 105 ASP A C 1
ATOM 899 O O . ASP A 1 105 ? 18.843 -2.264 -10.440 1.00 86.88 105 ASP A O 1
ATOM 903 N N . ARG A 1 106 ? 20.078 -0.781 -9.275 1.00 85.50 106 ARG A N 1
ATOM 904 C CA . ARG A 1 106 ? 19.064 -0.509 -8.257 1.00 85.50 106 ARG A CA 1
ATOM 905 C C . ARG A 1 106 ? 17.839 0.197 -8.828 1.00 85.50 106 ARG A C 1
ATOM 907 O O . ARG A 1 106 ? 16.744 -0.035 -8.328 1.00 85.50 106 ARG A O 1
ATOM 914 N N . PHE A 1 107 ? 17.995 1.036 -9.852 1.00 85.19 107 PHE A N 1
ATOM 915 C CA . PHE A 1 107 ? 16.873 1.775 -10.426 1.00 85.19 107 PHE A CA 1
ATOM 916 C C . PHE A 1 107 ? 15.935 0.825 -11.173 1.00 85.19 107 PHE A C 1
ATOM 918 O O . PHE A 1 107 ? 14.735 0.813 -10.900 1.00 85.19 107 PHE A O 1
ATOM 925 N N . LEU A 1 108 ? 16.495 -0.043 -12.021 1.00 85.62 108 LEU A N 1
ATOM 926 C CA . LEU A 1 108 ? 15.731 -1.078 -12.722 1.00 85.62 108 LEU A CA 1
ATOM 927 C C . LEU A 1 108 ? 15.101 -2.084 -11.755 1.00 85.62 108 LEU A C 1
ATOM 929 O O . LEU A 1 108 ? 13.989 -2.540 -11.985 1.00 85.62 108 LEU A O 1
ATOM 933 N N . SER A 1 109 ? 15.768 -2.403 -10.647 1.00 86.44 109 SER A N 1
ATOM 934 C CA . SER A 1 109 ? 15.223 -3.339 -9.651 1.00 86.44 109 SER A CA 1
ATOM 935 C C . SER A 1 109 ? 14.085 -2.728 -8.826 1.00 86.44 109 SER A C 1
ATOM 937 O O . SER A 1 109 ? 13.148 -3.425 -8.431 1.00 86.44 109 SER A O 1
ATOM 939 N N . LEU A 1 110 ? 14.152 -1.418 -8.566 1.00 87.00 110 LEU A N 1
ATOM 940 C CA . LEU A 1 110 ? 13.131 -0.699 -7.810 1.00 87.00 110 LEU A CA 1
ATOM 941 C C . LEU A 1 110 ? 11.862 -0.482 -8.640 1.00 87.00 110 LEU A C 1
ATOM 943 O O . LEU A 1 110 ? 10.772 -0.800 -8.168 1.00 87.00 110 LEU A O 1
ATOM 947 N N . TRP A 1 111 ? 12.017 0.048 -9.857 1.00 83.62 111 TRP A N 1
ATOM 948 C CA . TRP A 1 111 ? 10.911 0.458 -10.728 1.00 83.62 111 TRP A CA 1
ATOM 949 C C . TRP A 1 111 ? 10.470 -0.625 -11.711 1.00 83.62 111 TRP A C 1
ATOM 951 O O . TRP A 1 111 ? 9.314 -0.635 -12.123 1.00 83.62 111 TRP A O 1
ATOM 961 N N . GLY A 1 112 ? 11.354 -1.558 -12.055 1.00 84.19 112 GLY A N 1
ATOM 962 C CA . GLY A 1 112 ? 11.179 -2.478 -13.176 1.00 84.19 112 GLY A CA 1
ATOM 963 C C . GLY A 1 112 ? 11.714 -1.895 -14.485 1.00 84.19 112 GLY A C 1
ATOM 964 O O . GLY A 1 112 ? 11.997 -0.700 -14.593 1.00 84.19 112 GLY A O 1
ATOM 965 N N . SER A 1 113 ? 11.865 -2.759 -15.487 1.00 81.25 113 SER A N 1
ATOM 966 C CA . SER A 1 113 ? 12.192 -2.367 -16.860 1.00 81.25 113 SER A CA 1
ATOM 967 C C . SER A 1 113 ? 10.970 -2.498 -17.772 1.00 81.25 113 SER A C 1
ATOM 969 O O . SER A 1 113 ? 9.925 -3.013 -17.367 1.00 81.25 113 SER A O 1
ATOM 971 N N . TYR A 1 114 ? 11.104 -2.056 -19.024 1.00 76.88 114 TYR A N 1
ATOM 972 C CA . TYR A 1 114 ? 10.086 -2.261 -20.056 1.00 76.88 114 TYR A CA 1
ATOM 973 C C . TYR A 1 114 ? 9.686 -3.743 -20.149 1.00 76.88 114 TYR A C 1
ATOM 975 O O . TYR A 1 114 ? 10.550 -4.609 -20.287 1.00 76.88 114 TYR A O 1
ATOM 983 N N . GLY A 1 115 ? 8.388 -4.037 -20.023 1.00 74.56 115 GLY A N 1
ATOM 984 C CA . GLY A 1 115 ? 7.854 -5.402 -19.996 1.00 74.56 115 GLY A CA 1
ATOM 985 C C . GLY A 1 115 ? 8.065 -6.185 -18.692 1.00 74.56 115 GLY A C 1
ATOM 986 O O . GLY A 1 115 ? 7.629 -7.329 -18.603 1.00 74.56 115 GLY A O 1
ATOM 987 N N . THR A 1 116 ? 8.724 -5.620 -17.671 1.00 77.31 116 THR A N 1
ATOM 988 C CA . THR A 1 116 ? 8.986 -6.310 -16.387 1.00 77.31 116 THR A CA 1
ATOM 989 C C . THR A 1 116 ? 8.580 -5.503 -15.152 1.00 77.31 116 THR A C 1
ATOM 991 O O . THR A 1 116 ? 8.920 -5.867 -14.027 1.00 77.31 116 THR A O 1
ATOM 994 N N . PHE A 1 117 ? 7.788 -4.440 -15.319 1.00 80.50 117 PHE A N 1
ATOM 995 C CA . PHE A 1 117 ? 7.272 -3.613 -14.217 1.00 80.50 117 PHE A CA 1
ATOM 996 C C . PHE A 1 117 ? 6.555 -4.426 -13.127 1.00 80.50 117 PHE A C 1
ATOM 998 O O . PHE A 1 117 ? 6.603 -4.082 -11.944 1.00 80.50 117 PHE A O 1
ATOM 1005 N N . SER A 1 118 ? 5.936 -5.545 -13.506 1.00 82.25 118 SER A N 1
ATOM 1006 C CA . SER A 1 118 ? 5.283 -6.487 -12.594 1.00 82.25 118 SER A CA 1
ATOM 1007 C C . SER A 1 118 ? 6.248 -7.214 -11.647 1.00 82.25 118 SER A C 1
ATOM 1009 O O . SER A 1 118 ? 5.834 -7.633 -10.567 1.00 82.25 118 SER A O 1
ATOM 1011 N N . GLN A 1 119 ? 7.526 -7.322 -12.007 1.00 83.56 119 GLN A N 1
ATOM 1012 C CA . GLN A 1 119 ? 8.572 -7.993 -11.226 1.00 83.56 119 GLN A CA 1
ATOM 1013 C C . GLN A 1 119 ? 9.363 -7.023 -10.337 1.00 83.56 119 GLN A C 1
ATOM 1015 O O . GLN A 1 119 ? 10.290 -7.429 -9.640 1.00 83.56 119 GLN A O 1
ATOM 1020 N N . SER A 1 120 ? 9.017 -5.737 -10.364 1.00 90.19 120 SER A N 1
ATOM 1021 C CA . SER A 1 120 ? 9.711 -4.711 -9.592 1.00 90.19 120 SER A CA 1
ATOM 1022 C C . SER A 1 120 ? 9.497 -4.867 -8.086 1.00 90.19 120 SER A C 1
ATOM 1024 O O . SER A 1 120 ? 8.444 -5.322 -7.622 1.00 90.19 120 SER A O 1
ATOM 1026 N N . PHE A 1 121 ? 10.476 -4.408 -7.300 1.00 90.62 121 PHE A N 1
ATOM 1027 C CA . PHE A 1 121 ? 10.339 -4.362 -5.845 1.00 90.62 121 PHE A CA 1
ATOM 1028 C C . PHE A 1 121 ? 9.132 -3.518 -5.412 1.00 90.62 121 PHE A C 1
ATOM 1030 O O . PHE A 1 121 ? 8.421 -3.904 -4.485 1.00 90.62 121 PHE A O 1
ATOM 1037 N N . LEU A 1 122 ? 8.858 -2.398 -6.097 1.00 90.94 122 LEU A N 1
ATOM 1038 C CA . LEU A 1 122 ? 7.680 -1.569 -5.821 1.00 90.94 122 LEU A CA 1
ATOM 1039 C C . LEU A 1 122 ? 6.373 -2.345 -5.973 1.00 90.94 122 LEU A C 1
ATOM 1041 O O . LEU A 1 122 ? 5.465 -2.168 -5.162 1.00 90.94 122 LEU A O 1
ATOM 1045 N N . ASN A 1 123 ? 6.282 -3.237 -6.959 1.00 92.00 123 ASN A N 1
ATOM 1046 C CA . ASN A 1 123 ? 5.090 -4.049 -7.140 1.00 92.00 123 ASN A CA 1
ATOM 1047 C C . ASN A 1 123 ? 4.923 -5.087 -6.022 1.00 92.00 123 ASN A C 1
ATOM 1049 O O . ASN A 1 123 ? 3.826 -5.254 -5.490 1.00 92.00 123 ASN A O 1
ATOM 1053 N N . VAL A 1 124 ? 6.019 -5.727 -5.601 1.00 93.31 124 VAL A N 1
ATOM 1054 C CA . VAL A 1 124 ? 6.014 -6.621 -4.432 1.00 93.31 124 VAL A CA 1
ATOM 1055 C C . VAL A 1 124 ? 5.583 -5.859 -3.178 1.00 93.31 124 VAL A C 1
ATOM 1057 O O . VAL A 1 124 ? 4.696 -6.310 -2.455 1.00 93.31 124 VAL A O 1
ATOM 1060 N N . LEU A 1 125 ? 6.154 -4.676 -2.942 1.00 94.06 125 LEU A N 1
ATOM 1061 C CA . LEU A 1 125 ? 5.797 -3.816 -1.817 1.00 94.06 125 LEU A CA 1
ATOM 1062 C C . LEU A 1 125 ? 4.316 -3.414 -1.857 1.00 94.06 125 LEU A C 1
ATOM 1064 O O . LEU A 1 125 ? 3.645 -3.478 -0.827 1.00 94.06 125 LEU A O 1
ATOM 1068 N N . ALA A 1 126 ? 3.791 -3.048 -3.029 1.00 93.94 126 ALA A N 1
ATOM 1069 C CA . ALA A 1 126 ? 2.381 -2.719 -3.205 1.00 93.94 126 ALA A CA 1
ATOM 1070 C C . ALA A 1 126 ? 1.483 -3.909 -2.836 1.00 93.94 126 ALA A C 1
ATOM 1072 O O . ALA A 1 126 ? 0.571 -3.754 -2.031 1.00 93.94 126 ALA A O 1
ATOM 1073 N N . PHE A 1 127 ? 1.764 -5.120 -3.322 1.00 93.25 127 PHE A N 1
ATOM 1074 C CA . PHE A 1 127 ? 0.954 -6.286 -2.958 1.00 93.25 127 PHE A CA 1
ATOM 1075 C C . PHE A 1 127 ? 1.023 -6.633 -1.469 1.00 93.25 127 PHE A C 1
ATOM 1077 O O . PHE A 1 127 ? 0.005 -7.006 -0.887 1.00 93.25 127 PHE A O 1
ATOM 1084 N N . VAL A 1 128 ? 2.181 -6.463 -0.827 1.00 93.62 128 VAL A N 1
ATOM 1085 C CA . VAL A 1 128 ? 2.320 -6.670 0.622 1.00 93.62 128 VAL A CA 1
ATOM 1086 C C . VAL A 1 128 ? 1.510 -5.635 1.408 1.00 93.62 128 VAL A C 1
ATOM 1088 O O . VAL A 1 128 ? 0.774 -5.995 2.327 1.00 93.62 128 VAL A O 1
ATOM 1091 N N . LEU A 1 129 ? 1.587 -4.354 1.034 1.00 93.44 129 LEU A N 1
ATOM 1092 C CA . LEU A 1 129 ? 0.763 -3.305 1.641 1.00 93.44 129 LEU A CA 1
ATOM 1093 C C . LEU A 1 129 ? -0.726 -3.582 1.437 1.00 93.44 129 LEU A C 1
ATOM 1095 O O . LEU A 1 129 ? -1.505 -3.475 2.381 1.00 93.44 129 LEU A O 1
ATOM 1099 N N . LEU A 1 130 ? -1.117 -3.987 0.230 1.00 93.31 130 LEU A N 1
ATOM 1100 C CA . LEU A 1 130 ? -2.494 -4.330 -0.086 1.00 93.31 130 LEU A CA 1
ATOM 1101 C C . LEU A 1 130 ? -2.988 -5.515 0.747 1.00 93.31 130 LEU A C 1
ATOM 1103 O O . LEU A 1 130 ? -4.094 -5.455 1.276 1.00 93.31 130 LEU A O 1
ATOM 1107 N N . PHE A 1 131 ? -2.167 -6.551 0.935 1.00 93.06 131 PHE A N 1
ATOM 1108 C CA . PHE A 1 131 ? -2.477 -7.678 1.814 1.00 93.06 131 PHE A CA 1
ATOM 1109 C C . PHE A 1 131 ? 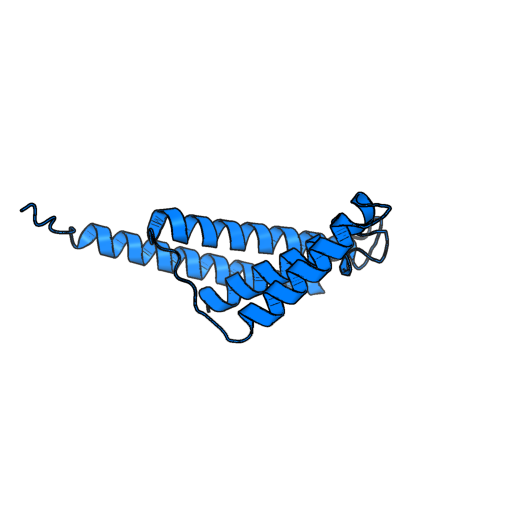-2.787 -7.213 3.244 1.00 93.06 131 PHE A C 1
ATOM 1111 O O . PHE A 1 131 ? -3.810 -7.608 3.812 1.00 93.06 131 PHE A O 1
ATOM 1118 N N . PHE A 1 132 ? -1.960 -6.332 3.815 1.00 91.31 132 PHE A N 1
ATOM 1119 C CA . PHE A 1 132 ? -2.194 -5.806 5.162 1.00 91.31 132 PHE A CA 1
ATOM 1120 C C . PHE A 1 132 ? -3.417 -4.894 5.234 1.00 91.31 132 PHE A C 1
ATOM 1122 O O . PHE A 1 132 ? -4.203 -5.005 6.176 1.00 91.31 132 PHE A O 1
ATOM 1129 N N . VAL A 1 133 ? -3.622 -4.025 4.242 1.00 91.12 133 VAL A N 1
ATOM 1130 C CA . VAL A 1 133 ? -4.810 -3.168 4.180 1.00 91.12 133 VAL A CA 1
ATOM 1131 C C . VAL A 1 133 ? -6.070 -4.027 4.082 1.00 91.12 133 VAL A C 1
ATOM 1133 O O . VAL A 1 133 ? -7.002 -3.807 4.845 1.00 91.12 133 VAL A O 1
ATOM 1136 N N . VAL A 1 134 ? -6.113 -5.038 3.217 1.00 90.88 134 VAL A N 1
ATOM 1137 C CA . VAL A 1 134 ? -7.284 -5.918 3.085 1.00 90.88 134 VAL A CA 1
ATOM 1138 C C . VAL A 1 134 ? -7.537 -6.677 4.389 1.00 90.88 134 VAL A C 1
ATOM 1140 O O . VAL A 1 134 ? -8.635 -6.610 4.930 1.00 90.88 134 VAL A O 1
ATOM 1143 N N . THR A 1 135 ? -6.515 -7.321 4.950 1.00 88.94 135 THR A N 1
ATOM 1144 C CA . THR A 1 135 ? -6.647 -8.160 6.154 1.00 88.94 135 THR A CA 1
ATOM 1145 C C . THR A 1 135 ? -7.142 -7.387 7.380 1.00 88.94 135 THR A C 1
ATOM 1147 O O . THR A 1 135 ? -7.854 -7.945 8.216 1.00 88.94 135 THR A O 1
ATOM 1150 N N . ASN A 1 136 ? -6.776 -6.108 7.505 1.00 86.88 136 ASN A N 1
ATOM 1151 C CA . ASN A 1 136 ? -7.164 -5.269 8.642 1.00 86.88 136 ASN A CA 1
ATOM 1152 C C . ASN A 1 136 ? -8.470 -4.484 8.428 1.00 86.88 136 ASN A C 1
ATOM 1154 O O . ASN A 1 136 ? -8.982 -3.909 9.387 1.00 86.88 136 ASN A O 1
ATOM 1158 N N . ASN A 1 137 ? -8.997 -4.412 7.200 1.00 86.50 137 ASN A N 1
ATOM 1159 C CA . ASN A 1 137 ? -10.179 -3.599 6.870 1.00 86.50 137 ASN A CA 1
ATOM 1160 C C . ASN A 1 137 ? -11.392 -4.413 6.382 1.00 86.50 137 ASN A C 1
ATOM 1162 O O . ASN A 1 137 ? -12.466 -3.831 6.201 1.00 86.50 137 ASN A O 1
ATOM 1166 N N . PHE A 1 138 ? -11.234 -5.727 6.196 1.00 83.50 138 PHE A N 1
ATOM 1167 C CA . PHE A 1 138 ? -12.285 -6.691 5.853 1.00 83.50 138 PHE A CA 1
ATOM 1168 C C . PHE A 1 138 ? -12.339 -7.830 6.883 1.00 83.50 138 PHE A C 1
ATOM 1170 O O . PHE A 1 138 ? -13.472 -8.252 7.194 1.00 83.50 138 PHE A O 1
#

Organism: NCBI:txid1797985

pLDDT: mean 84.81, std 10.72, range [42.19, 95.06]

Foldseek 3Di:
DDPPPPDPVVLVVLVVLLVVLLVVLVVLVVCLVVVLVVDFDPPDPAGRPPRNLVSLLVSLVVNLVSVVCSCVPRVVHPDFDDDPVLVVLVVVLVVLVVCLVPDPDNPCQAQNDHVGSCNHSSVSVSVSSVVRSVSRSD